Protein AF-A0A3D1ABE6-F1 (afdb_monomer)

pLDDT: mean 85.18, std 9.27, range [55.5, 94.19]

Secondary structure (DSSP, 8-state):
----------BTTBSSHHHHHHHHHTT-SS-EEESS-TT-SS-EEE----HHHHHHHHHHHHHHT-

Mean predicted aligned error: 7.97 Å

Sequence (66 aa):
MTVLLGDNIISGLGFTAEENYRNVKQGVCGLKFFADRYDIPEPFMASEIDDGRLEEAFGELVAEAS

Structure (mmCIF, N/CA/C/O backbone):
data_AF-A0A3D1ABE6-F1
#
_entry.id   AF-A0A3D1ABE6-F1
#
loop_
_atom_site.group_PDB
_atom_site.id
_atom_site.type_symbol
_atom_site.label_atom_id
_atom_site.label_alt_id
_atom_site.label_comp_id
_atom_site.label_asym_id
_atom_site.label_entity_id
_atom_site.label_seq_id
_atom_site.pdbx_PDB_ins_code
_atom_site.Cartn_x
_atom_site.Cartn_y
_atom_site.Cartn_z
_atom_site.occupancy
_atom_site.B_iso_or_equiv
_atom_site.auth_seq_id
_atom_site.auth_comp_id
_atom_site.auth_asym_id
_atom_site.auth_atom_id
_atom_site.pdbx_PDB_model_num
ATOM 1 N N . MET A 1 1 ? 20.111 17.699 15.683 1.00 55.50 1 MET A N 1
ATOM 2 C CA . MET A 1 1 ? 19.367 16.439 15.877 1.00 55.50 1 MET A CA 1
ATOM 3 C C . MET A 1 1 ? 17.994 16.637 15.269 1.00 55.50 1 MET A C 1
ATOM 5 O O . MET A 1 1 ? 17.284 17.521 15.727 1.00 55.50 1 MET A O 1
ATOM 9 N N . THR A 1 2 ? 17.674 15.907 14.204 1.00 64.19 2 THR A N 1
ATOM 10 C CA . THR A 1 2 ? 16.369 15.987 13.532 1.00 64.19 2 THR A CA 1
ATOM 11 C C . THR A 1 2 ? 15.511 14.837 14.039 1.00 64.19 2 THR A C 1
ATOM 13 O O . THR A 1 2 ? 15.946 13.691 13.981 1.00 64.19 2 THR A O 1
ATOM 16 N N . VAL A 1 3 ? 14.326 15.143 14.563 1.00 63.81 3 VAL A N 1
ATOM 17 C CA . VAL A 1 3 ? 13.343 14.160 15.040 1.00 63.81 3 VAL A CA 1
ATOM 18 C C . VAL A 1 3 ? 12.065 14.311 14.224 1.00 63.81 3 VAL A C 1
ATOM 20 O O . VAL A 1 3 ? 11.573 15.424 14.053 1.00 63.81 3 VAL A O 1
ATOM 23 N N . LEU A 1 4 ? 11.560 13.195 13.695 1.00 62.47 4 LEU A N 1
ATOM 24 C CA . LEU A 1 4 ? 10.286 13.124 12.983 1.00 62.47 4 LEU A CA 1
ATOM 25 C C . LEU A 1 4 ? 9.211 12.661 13.972 1.00 62.47 4 LEU A C 1
ATOM 27 O O . LEU A 1 4 ? 9.295 11.550 14.491 1.00 62.47 4 LEU A O 1
ATOM 31 N N . LEU A 1 5 ? 8.222 13.512 14.232 1.00 64.50 5 LEU A N 1
ATOM 32 C CA . LEU A 1 5 ? 7.046 13.185 15.040 1.00 64.50 5 LEU A CA 1
ATOM 33 C C . LEU A 1 5 ? 5.908 12.869 14.062 1.00 64.50 5 LEU A C 1
ATOM 35 O O . LEU A 1 5 ? 5.307 13.765 13.470 1.00 64.50 5 LEU A O 1
ATOM 39 N N . GLY A 1 6 ? 5.723 11.582 13.772 1.00 62.66 6 GLY A N 1
ATOM 40 C CA . GLY A 1 6 ? 4.775 11.085 12.775 1.00 62.66 6 GLY A CA 1
ATOM 41 C C . GLY A 1 6 ? 3.358 10.958 13.326 1.00 62.66 6 GLY A C 1
ATOM 42 O O . GLY A 1 6 ? 2.832 9.853 13.351 1.00 62.66 6 GLY A O 1
ATOM 43 N N . ASP A 1 7 ? 2.747 12.067 13.744 1.00 70.88 7 ASP A N 1
ATOM 44 C CA . ASP A 1 7 ? 1.441 12.036 14.431 1.00 70.88 7 ASP A CA 1
ATOM 45 C C . ASP A 1 7 ? 0.259 12.433 13.526 1.00 70.88 7 ASP A C 1
ATOM 47 O O . ASP A 1 7 ? -0.899 12.330 13.918 1.00 70.88 7 ASP A O 1
ATOM 51 N N . ASN A 1 8 ? 0.532 12.842 12.283 1.00 79.12 8 ASN A N 1
ATOM 52 C CA . ASN A 1 8 ? -0.477 13.336 11.336 1.00 79.12 8 ASN A CA 1
ATOM 53 C C . ASN A 1 8 ? -0.749 12.343 10.195 1.00 79.12 8 ASN A C 1
ATOM 55 O O . ASN A 1 8 ? -0.818 12.728 9.029 1.00 79.12 8 ASN A O 1
ATOM 59 N N . ILE A 1 9 ? -0.857 11.051 10.506 1.00 83.31 9 ILE A N 1
ATOM 60 C CA . ILE A 1 9 ? -1.210 10.035 9.508 1.00 83.31 9 ILE A CA 1
ATOM 61 C C . ILE A 1 9 ? -2.732 9.879 9.505 1.00 83.31 9 ILE A C 1
ATOM 63 O O . ILE A 1 9 ? -3.288 9.310 10.443 1.00 83.31 9 ILE A O 1
ATOM 67 N N . ILE A 1 10 ? -3.395 10.369 8.452 1.00 82.88 10 ILE A N 1
ATOM 68 C CA . ILE A 1 10 ? -4.831 10.166 8.204 1.00 82.88 10 ILE A CA 1
ATOM 69 C C . ILE A 1 10 ? -4.973 9.145 7.077 1.00 82.88 10 ILE A C 1
ATOM 71 O O . ILE A 1 10 ? -4.528 9.387 5.957 1.00 82.88 10 ILE A O 1
ATOM 75 N N . SER A 1 11 ? -5.575 7.995 7.371 1.00 85.94 11 SER A N 1
ATOM 76 C CA . SER A 1 11 ? -5.829 6.949 6.381 1.00 85.94 11 SER A CA 1
ATOM 77 C C . SER A 1 11 ? -7.032 6.098 6.785 1.00 85.94 11 SER A C 1
ATOM 79 O O . SER A 1 11 ? -7.471 6.153 7.930 1.00 85.94 11 SER A O 1
ATOM 81 N N . GLY A 1 12 ? -7.538 5.273 5.866 1.00 88.56 12 GLY A N 1
ATOM 82 C CA . GLY A 1 12 ? -8.574 4.282 6.182 1.00 88.56 12 GLY A CA 1
ATOM 83 C C . GLY A 1 12 ? -8.083 3.091 7.018 1.00 88.56 12 GLY A C 1
ATOM 84 O O . GLY A 1 12 ? -8.879 2.217 7.341 1.00 88.56 12 GLY A O 1
ATOM 85 N N . LEU A 1 13 ? -6.789 3.025 7.352 1.00 89.56 13 LEU A N 1
ATOM 86 C CA . LEU A 1 13 ? -6.189 1.908 8.084 1.00 89.56 13 LEU A CA 1
ATOM 87 C C . LEU A 1 13 ? -6.399 1.992 9.601 1.00 89.56 13 LEU A C 1
ATOM 89 O O . LEU A 1 13 ? -6.093 1.027 10.286 1.00 89.56 13 LEU A O 1
ATOM 93 N N . GLY A 1 14 ? -6.894 3.098 10.152 1.00 91.12 14 GLY A N 1
ATOM 94 C CA . GLY A 1 14 ? -7.037 3.262 11.597 1.00 91.12 14 GLY A CA 1
ATOM 95 C C . GLY A 1 14 ? -7.452 4.673 11.995 1.00 91.12 14 GLY A C 1
ATOM 96 O O . GLY A 1 14 ? -7.390 5.608 11.196 1.00 91.12 14 GLY A O 1
ATOM 97 N N . PHE A 1 15 ? -7.861 4.828 13.252 1.00 91.69 15 PHE A N 1
ATOM 98 C CA . PHE A 1 15 ? -8.349 6.094 13.803 1.00 91.69 15 PHE A CA 1
ATOM 99 C C . PHE A 1 15 ? -7.247 6.916 14.479 1.00 91.69 15 PHE A C 1
ATOM 101 O O . PHE A 1 15 ? -7.445 8.099 14.751 1.00 91.69 15 PHE A O 1
ATOM 108 N N . THR A 1 16 ? -6.078 6.318 14.729 1.00 91.00 16 THR A N 1
ATOM 109 C CA . THR A 1 16 ? -4.901 7.008 15.275 1.00 91.00 16 THR A CA 1
ATOM 110 C C . THR A 1 16 ? -3.679 6.851 14.371 1.00 91.00 16 THR A C 1
ATOM 112 O O . THR A 1 16 ? -3.569 5.895 13.600 1.00 91.00 16 THR A O 1
ATOM 115 N N . ALA A 1 17 ? -2.716 7.772 14.478 1.00 90.19 17 ALA A N 1
ATOM 116 C CA . ALA A 1 17 ? -1.458 7.672 13.738 1.00 90.19 17 ALA A CA 1
ATOM 117 C C . ALA A 1 17 ? -0.666 6.400 14.094 1.00 90.19 17 ALA A C 1
ATOM 119 O O . ALA A 1 17 ? -0.059 5.788 13.215 1.00 90.19 17 ALA A O 1
ATOM 120 N N . GLU A 1 18 ? -0.731 5.957 15.355 1.00 90.00 18 GLU A N 1
ATOM 121 C CA . GLU A 1 18 ? -0.111 4.707 15.800 1.00 90.00 18 GLU A CA 1
ATOM 122 C C . GLU A 1 18 ? -0.749 3.485 15.127 1.00 90.00 18 GLU A C 1
ATOM 124 O O . GLU A 1 18 ? -0.036 2.619 14.621 1.00 90.00 18 GLU A O 1
ATOM 129 N N . GLU A 1 19 ? -2.082 3.419 15.083 1.00 91.62 19 GLU A N 1
ATOM 130 C CA . GLU A 1 19 ? -2.803 2.350 14.383 1.00 91.62 19 GLU A CA 1
ATOM 131 C C . GLU A 1 19 ? -2.471 2.334 12.895 1.00 91.62 19 GLU A C 1
ATOM 133 O O . GLU A 1 19 ? -2.133 1.282 12.351 1.00 91.62 19 GLU A O 1
ATOM 138 N N . ASN A 1 20 ? -2.488 3.507 12.258 1.00 91.38 20 ASN A N 1
ATOM 139 C CA . ASN A 1 20 ? -2.126 3.650 10.854 1.00 91.38 20 ASN A CA 1
ATOM 140 C C . ASN A 1 20 ? -0.703 3.136 10.596 1.00 91.38 20 ASN A C 1
ATOM 142 O O . ASN A 1 20 ? -0.492 2.308 9.709 1.00 91.38 20 ASN A O 1
ATOM 146 N N . TYR A 1 21 ? 0.273 3.565 11.400 1.00 89.38 21 TYR A N 1
ATOM 147 C CA . TYR A 1 21 ? 1.658 3.119 11.264 1.00 89.38 21 TYR A CA 1
ATOM 148 C C . TYR A 1 21 ? 1.807 1.610 11.493 1.00 89.38 21 TY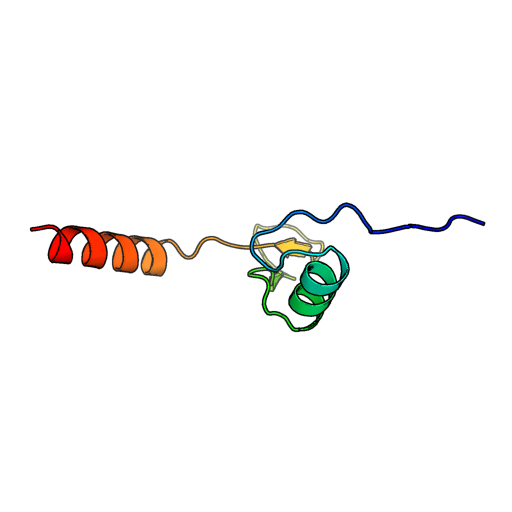R A C 1
ATOM 150 O O . TYR A 1 21 ? 2.463 0.922 10.706 1.00 89.38 21 TYR A O 1
ATOM 158 N N . ARG A 1 22 ? 1.168 1.069 12.536 1.00 91.62 22 ARG A N 1
ATOM 159 C CA . ARG A 1 22 ? 1.187 -0.366 12.843 1.00 91.62 22 ARG A CA 1
ATOM 160 C C . ARG A 1 22 ? 0.643 -1.192 11.679 1.00 91.62 22 ARG A C 1
ATOM 162 O O . ARG A 1 22 ? 1.291 -2.154 11.272 1.00 91.62 22 ARG A O 1
ATOM 169 N N . ASN A 1 23 ? -0.486 -0.784 11.106 1.00 92.31 23 ASN A N 1
ATOM 170 C CA . ASN A 1 23 ? -1.133 -1.503 10.011 1.00 92.31 23 ASN A CA 1
ATOM 171 C C . ASN A 1 23 ? -0.334 -1.418 8.706 1.00 92.31 23 ASN A C 1
ATOM 173 O O . ASN A 1 23 ? -0.228 -2.415 7.990 1.00 92.31 23 ASN A O 1
ATOM 177 N N . VAL A 1 24 ? 0.339 -0.292 8.441 1.00 89.19 24 VAL A N 1
ATOM 178 C CA . VAL A 1 24 ? 1.325 -0.202 7.350 1.00 89.19 24 VAL A CA 1
ATOM 179 C C . VAL A 1 24 ? 2.457 -1.211 7.555 1.00 89.19 24 VAL A C 1
ATOM 181 O O . VAL A 1 24 ? 2.769 -1.984 6.651 1.00 89.19 24 VAL A O 1
ATOM 184 N N . LYS A 1 25 ? 3.053 -1.260 8.753 1.00 88.62 25 LYS A N 1
ATOM 185 C CA . LYS A 1 25 ? 4.171 -2.171 9.060 1.00 88.62 25 LYS A CA 1
ATOM 186 C C . LYS A 1 25 ? 3.778 -3.649 9.011 1.00 88.62 25 LYS A C 1
ATOM 188 O O . LYS A 1 25 ? 4.635 -4.479 8.729 1.00 88.62 25 LYS A O 1
ATOM 193 N N . GLN A 1 26 ? 2.513 -3.969 9.267 1.00 92.12 26 GLN A N 1
ATOM 194 C CA . GLN A 1 26 ? 1.964 -5.322 9.162 1.00 92.12 26 GLN A CA 1
ATOM 195 C C . GLN A 1 26 ? 1.561 -5.709 7.730 1.00 92.12 26 GLN A C 1
ATOM 197 O O . GLN A 1 26 ? 1.110 -6.830 7.517 1.00 92.12 26 GLN A O 1
ATOM 202 N N . GLY A 1 27 ? 1.715 -4.814 6.747 1.00 87.69 27 GLY A N 1
ATOM 203 C CA . GLY A 1 27 ? 1.319 -5.088 5.364 1.00 87.69 27 GLY A CA 1
ATOM 204 C C . GLY A 1 27 ? -0.195 -5.067 5.141 1.00 87.69 27 GLY A C 1
ATOM 205 O O . GLY A 1 27 ? -0.667 -5.505 4.101 1.00 87.69 27 GLY A O 1
ATOM 206 N N . VAL A 1 28 ? -0.962 -4.519 6.089 1.00 88.56 28 VAL A N 1
ATOM 207 C CA . VAL A 1 28 ? -2.413 -4.284 5.956 1.00 88.56 28 VAL 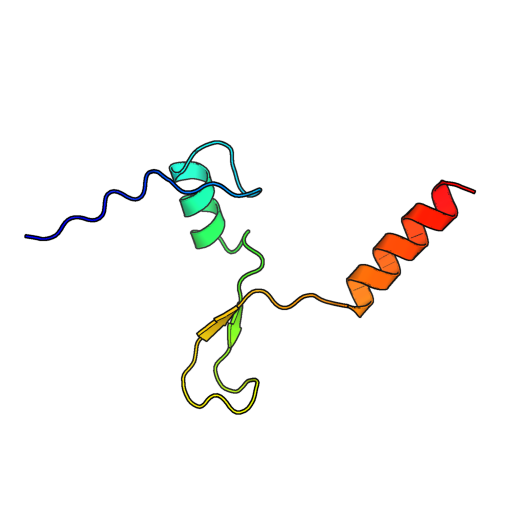A CA 1
ATOM 208 C C . VAL A 1 28 ? -2.684 -3.021 5.119 1.00 88.56 28 VAL A C 1
ATOM 210 O O . VAL A 1 28 ? -3.818 -2.593 4.943 1.00 88.56 28 VAL A O 1
ATOM 213 N N . CYS A 1 29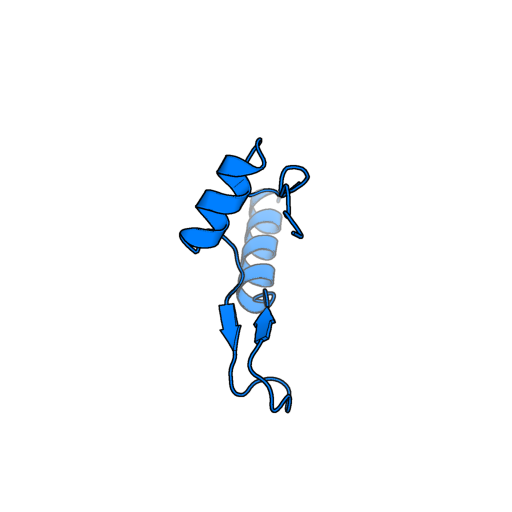 ? -1.636 -2.410 4.569 1.00 85.00 29 CYS A N 1
ATOM 214 C CA . CYS A 1 29 ? -1.734 -1.353 3.575 1.00 85.00 29 CYS A CA 1
ATOM 215 C C . CYS A 1 29 ? -1.607 -1.953 2.167 1.00 85.00 29 CYS A C 1
ATOM 217 O O . CYS A 1 29 ? -0.816 -2.865 1.955 1.00 85.00 29 CYS A O 1
ATOM 219 N N . GLY A 1 30 ? -2.347 -1.428 1.186 1.00 85.31 30 GLY A N 1
ATOM 220 C CA . GLY A 1 30 ? -2.283 -1.885 -0.214 1.00 85.31 30 GLY A CA 1
ATOM 221 C C . GLY A 1 30 ? -0.940 -1.638 -0.921 1.00 85.31 30 GLY A C 1
ATOM 222 O O . GLY A 1 30 ? -0.821 -1.905 -2.113 1.00 85.31 30 GLY A O 1
ATOM 223 N N . LEU A 1 31 ? 0.068 -1.126 -0.205 1.00 89.00 31 LEU A N 1
ATOM 224 C CA . LEU A 1 31 ? 1.395 -0.847 -0.737 1.00 89.00 31 LEU A CA 1
ATOM 225 C C . LEU A 1 31 ? 2.183 -2.143 -0.931 1.00 89.00 31 LEU A C 1
ATOM 227 O O . LEU A 1 31 ? 2.286 -2.976 -0.031 1.00 89.00 31 LEU A O 1
ATOM 231 N N . LYS A 1 32 ? 2.806 -2.270 -2.098 1.00 87.94 32 LYS A N 1
ATOM 232 C CA . LYS A 1 32 ? 3.723 -3.350 -2.449 1.00 87.94 32 LYS A CA 1
ATOM 233 C C . LYS A 1 32 ? 5.052 -2.767 -2.910 1.00 87.94 32 LYS A C 1
ATOM 235 O O . LYS A 1 32 ? 5.112 -1.646 -3.418 1.00 87.94 32 LYS A O 1
ATOM 240 N N . PHE A 1 33 ? 6.110 -3.543 -2.709 1.00 89.62 33 PHE A N 1
ATOM 241 C CA . PHE A 1 33 ? 7.444 -3.223 -3.195 1.00 89.62 33 PHE A CA 1
ATOM 242 C C . PHE A 1 33 ? 7.601 -3.715 -4.632 1.00 89.62 33 PHE A C 1
ATOM 244 O O . PHE A 1 33 ? 7.364 -4.891 -4.908 1.00 89.62 33 PHE A O 1
ATOM 251 N N . PHE A 1 34 ? 8.034 -2.825 -5.515 1.00 91.62 34 PHE A N 1
ATOM 252 C CA . PHE A 1 34 ? 8.294 -3.106 -6.919 1.00 91.62 34 PHE A CA 1
ATOM 253 C C . PHE A 1 34 ? 9.750 -2.780 -7.227 1.00 91.62 34 PHE A C 1
ATOM 255 O O . PHE A 1 34 ? 10.221 -1.709 -6.855 1.00 91.62 34 PHE A O 1
ATOM 262 N N . ALA A 1 35 ? 10.462 -3.699 -7.881 1.00 92.06 35 ALA A N 1
ATOM 263 C CA . ALA A 1 35 ? 11.880 -3.529 -8.207 1.00 92.06 35 ALA A CA 1
ATOM 264 C C . ALA A 1 35 ? 12.145 -3.315 -9.703 1.00 92.06 35 ALA A C 1
ATOM 266 O O . ALA A 1 35 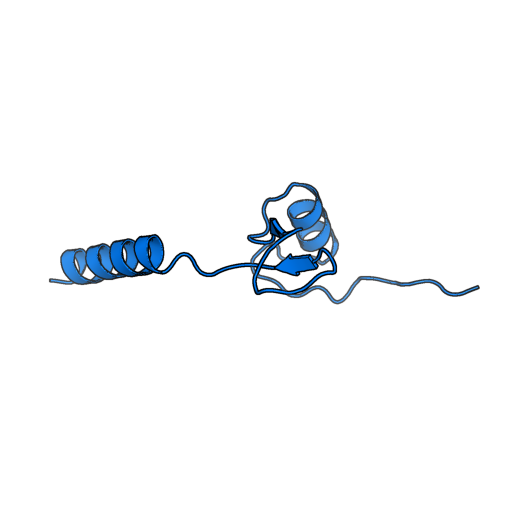? 13.194 -2.799 -10.065 1.00 92.06 35 ALA A O 1
ATOM 267 N N . ASP A 1 36 ? 11.210 -3.725 -10.555 1.00 87.56 36 ASP A N 1
ATOM 268 C CA . ASP A 1 36 ? 11.374 -3.843 -12.003 1.00 87.56 36 ASP A CA 1
ATOM 269 C C . ASP A 1 36 ? 10.062 -3.515 -12.740 1.00 87.56 36 ASP A C 1
ATOM 271 O O . ASP A 1 36 ? 9.610 -4.229 -13.636 1.00 87.56 36 ASP A O 1
ATOM 275 N N . ARG A 1 37 ? 9.406 -2.424 -12.333 1.00 87.12 37 ARG A N 1
ATOM 276 C CA . ARG A 1 37 ? 8.076 -2.029 -12.819 1.00 87.12 37 ARG A CA 1
ATOM 277 C C . ARG A 1 37 ? 8.130 -0.653 -13.487 1.00 87.12 37 ARG A C 1
ATOM 279 O O . ARG A 1 37 ? 8.894 0.211 -13.072 1.00 87.12 37 ARG A O 1
ATOM 286 N N . TYR A 1 38 ? 7.293 -0.447 -14.505 1.00 87.00 38 TYR A N 1
ATOM 287 C CA . TYR A 1 38 ? 7.132 0.824 -15.235 1.00 87.00 38 TYR A CA 1
ATOM 288 C C . TYR A 1 38 ? 8.406 1.406 -15.864 1.00 87.00 38 TYR A C 1
ATOM 290 O O . TYR A 1 38 ? 8.482 2.613 -16.069 1.00 87.00 38 TYR A O 1
ATOM 298 N N . ASP A 1 39 ? 9.388 0.559 -16.185 1.00 89.75 39 ASP A N 1
ATOM 299 C CA . ASP A 1 39 ? 10.683 0.998 -16.733 1.00 89.75 39 ASP A CA 1
ATOM 300 C C . ASP A 1 39 ? 11.427 1.978 -15.794 1.00 89.75 39 ASP A C 1
ATOM 302 O O . ASP A 1 39 ? 12.285 2.753 -16.214 1.00 89.75 39 ASP A O 1
ATOM 306 N N . ILE A 1 40 ? 11.081 1.948 -14.497 1.00 89.44 40 ILE A N 1
ATOM 307 C CA . ILE A 1 40 ? 11.745 2.714 -13.445 1.00 89.44 40 ILE A CA 1
ATOM 308 C C . ILE A 1 40 ? 12.886 1.845 -12.899 1.00 89.44 40 ILE A C 1
ATOM 310 O O . ILE A 1 40 ? 12.624 0.741 -12.415 1.00 89.44 40 ILE A O 1
ATOM 314 N N . PRO A 1 41 ? 14.145 2.308 -12.978 1.00 87.50 41 PRO A N 1
ATOM 315 C CA . PRO A 1 41 ? 15.289 1.503 -12.567 1.00 87.50 41 PRO A CA 1
ATOM 316 C C . PRO A 1 41 ? 15.421 1.395 -11.043 1.00 87.50 41 PRO A C 1
ATOM 318 O O . PRO A 1 41 ? 16.002 0.430 -10.545 1.00 87.50 41 PRO A O 1
ATOM 321 N N . GLU A 1 42 ? 14.906 2.365 -10.287 1.00 94.19 42 GLU A N 1
ATOM 322 C CA . GLU A 1 42 ? 14.909 2.319 -8.831 1.00 94.19 42 GLU A CA 1
ATOM 323 C C . GLU A 1 42 ? 13.683 1.589 -8.265 1.00 94.19 42 GLU A C 1
ATOM 325 O O . GLU A 1 42 ? 12.550 1.865 -8.666 1.00 94.19 42 GLU A O 1
ATOM 330 N N . PRO A 1 43 ? 13.871 0.721 -7.257 1.00 92.38 43 PRO A N 1
ATOM 331 C CA . PRO A 1 43 ? 12.751 0.101 -6.580 1.00 92.38 43 PRO A CA 1
ATOM 332 C C . PRO A 1 43 ? 11.919 1.124 -5.798 1.00 92.38 43 PRO A C 1
ATOM 334 O O . PRO A 1 43 ? 12.459 2.018 -5.140 1.00 92.38 43 PRO A O 1
ATOM 337 N N . PHE A 1 44 ? 10.600 0.945 -5.790 1.00 91.81 44 PHE A N 1
ATOM 338 C CA . PHE A 1 44 ? 9.667 1.853 -5.126 1.00 91.81 44 PHE A CA 1
ATOM 339 C C . PHE A 1 44 ? 8.509 1.111 -4.445 1.00 91.81 44 PHE A C 1
ATOM 341 O O . PHE A 1 44 ? 8.228 -0.057 -4.710 1.00 91.81 44 PHE A O 1
ATOM 348 N N . MET A 1 45 ? 7.837 1.811 -3.528 1.00 89.50 45 MET A N 1
ATOM 349 C CA . MET A 1 45 ? 6.600 1.352 -2.895 1.00 89.50 45 MET A CA 1
ATOM 350 C C . MET A 1 45 ? 5.410 2.014 -3.584 1.00 89.50 45 MET A C 1
ATOM 352 O O . MET A 1 45 ? 5.351 3.242 -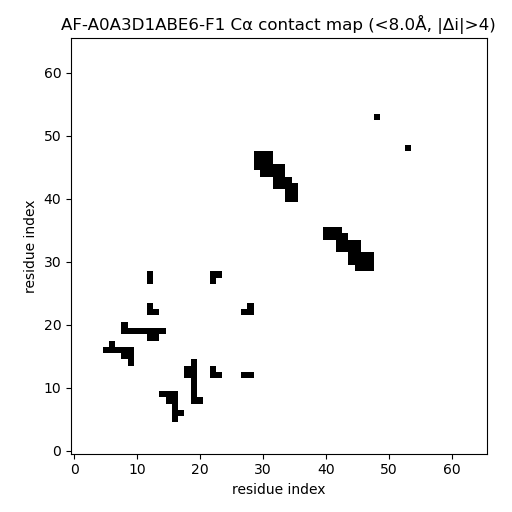3.642 1.00 89.50 45 MET A O 1
ATOM 356 N N . ALA A 1 46 ? 4.447 1.228 -4.059 1.00 89.06 46 ALA A N 1
ATOM 357 C CA . ALA A 1 46 ? 3.215 1.751 -4.644 1.00 89.06 46 ALA A CA 1
ATOM 358 C C . ALA A 1 46 ? 2.007 0.878 -4.306 1.00 89.06 46 ALA A C 1
ATOM 360 O O . ALA A 1 46 ? 2.138 -0.309 -4.019 1.00 89.06 46 ALA A O 1
ATOM 361 N N . SER A 1 47 ? 0.823 1.483 -4.346 1.00 87.25 47 SER A N 1
ATOM 362 C CA . SER A 1 47 ? -0.456 0.777 -4.300 1.00 87.25 47 SER A CA 1
ATOM 363 C C . SER A 1 47 ? -1.018 0.786 -5.714 1.00 87.25 47 SER A C 1
ATOM 365 O O . SER A 1 47 ? -1.529 1.813 -6.155 1.00 87.25 47 SER A O 1
ATOM 367 N N . GLU A 1 48 ? -0.888 -0.326 -6.433 1.00 85.56 48 GLU A N 1
ATOM 368 C CA . GLU A 1 48 ? -1.529 -0.486 -7.741 1.00 85.56 48 GLU A CA 1
ATOM 369 C C . GLU A 1 48 ? -3.018 -0.798 -7.538 1.00 85.56 48 GLU A C 1
ATOM 371 O O . GLU A 1 48 ? -3.383 -1.563 -6.639 1.00 85.56 48 GLU A O 1
ATOM 376 N N . ILE A 1 49 ? -3.876 -0.185 -8.355 1.00 82.50 49 ILE A N 1
ATOM 377 C CA . ILE A 1 49 ? -5.291 -0.550 -8.427 1.00 82.50 49 ILE A CA 1
ATOM 378 C C . ILE A 1 49 ? -5.378 -1.845 -9.237 1.00 82.50 49 ILE A C 1
ATOM 380 O O . ILE A 1 49 ? -4.810 -1.947 -10.320 1.00 82.50 49 ILE A O 1
ATOM 384 N N . ASP A 1 50 ? -6.053 -2.846 -8.680 1.00 83.44 50 ASP A N 1
ATOM 385 C CA . ASP A 1 50 ? -6.372 -4.080 -9.392 1.00 83.44 50 ASP A CA 1
ATOM 386 C C . ASP A 1 50 ? -7.688 -3.868 -10.142 1.00 83.44 50 ASP A C 1
ATOM 388 O O . ASP A 1 50 ? -8.765 -4.046 -9.572 1.00 83.44 50 ASP A O 1
ATOM 392 N N . ASP A 1 51 ? -7.591 -3.412 -11.392 1.00 83.88 51 ASP A N 1
ATOM 393 C CA . ASP A 1 51 ? -8.751 -3.041 -12.208 1.00 83.88 51 ASP A CA 1
ATOM 394 C C . ASP A 1 51 ? -9.721 -4.214 -12.399 1.00 83.88 51 ASP A C 1
ATOM 396 O O . ASP A 1 51 ? -10.930 -4.026 -12.314 1.00 83.88 51 ASP A O 1
ATOM 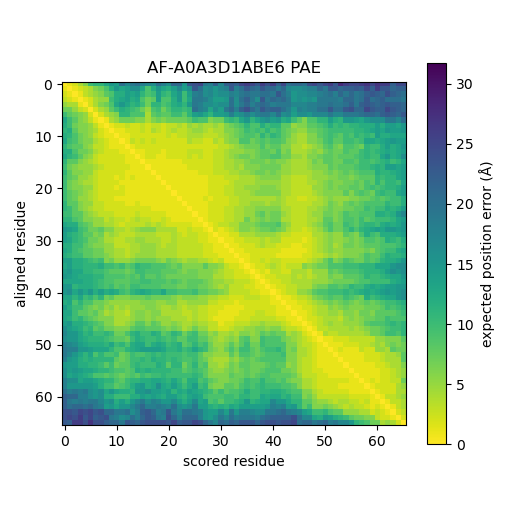400 N N . GLY A 1 52 ? -9.213 -5.440 -12.568 1.00 86.56 52 GLY A N 1
ATOM 401 C CA . GLY A 1 52 ? -10.060 -6.623 -12.747 1.00 86.56 52 GLY A CA 1
ATOM 402 C C . GLY A 1 52 ? -10.881 -6.934 -11.497 1.00 86.56 52 GLY A C 1
ATOM 403 O O . GLY A 1 52 ? -12.092 -7.135 -11.573 1.00 86.56 52 GLY A O 1
ATOM 404 N N . ARG A 1 53 ? -10.239 -6.900 -10.325 1.00 84.94 53 ARG A N 1
ATOM 405 C CA . ARG A 1 53 ? -10.929 -7.076 -9.041 1.00 84.94 53 ARG A CA 1
ATOM 406 C C . ARG A 1 53 ? -11.865 -5.905 -8.721 1.00 84.94 53 ARG A C 1
ATOM 408 O O . ARG A 1 53 ? -12.874 -6.085 -8.040 1.00 84.94 53 ARG A O 1
ATOM 415 N N . LEU A 1 54 ? -11.527 -4.700 -9.176 1.00 87.56 54 LEU A N 1
ATOM 416 C CA . LEU A 1 54 ? -12.361 -3.513 -9.018 1.00 87.56 54 LEU A CA 1
ATOM 417 C C . LEU A 1 54 ? -13.641 -3.622 -9.858 1.00 87.56 54 LEU A C 1
ATOM 419 O O . LEU A 1 54 ? -14.729 -3.378 -9.341 1.00 87.56 54 LEU A O 1
ATOM 423 N N . GLU A 1 55 ? -13.516 -4.015 -11.126 1.00 92.38 55 GLU A N 1
ATOM 424 C CA . GLU A 1 55 ? -14.644 -4.250 -12.032 1.00 92.38 55 GLU A CA 1
ATOM 425 C C . GLU A 1 55 ? -15.572 -5.356 -11.515 1.00 92.38 55 GLU A C 1
ATOM 427 O O . GLU A 1 55 ? -16.789 -5.172 -11.519 1.00 92.38 55 GLU A O 1
ATOM 432 N N . GLU A 1 56 ? -15.014 -6.462 -11.010 1.00 92.81 56 GLU A N 1
ATOM 433 C CA . GLU A 1 56 ? -15.776 -7.548 -10.378 1.00 92.81 56 GLU A CA 1
ATOM 434 C C . GLU A 1 56 ? -16.612 -7.033 -9.197 1.00 92.81 56 GLU A C 1
ATOM 436 O O . GLU A 1 56 ? -17.835 -7.184 -9.189 1.00 92.81 56 GLU A O 1
ATOM 441 N N . ALA A 1 57 ? -15.978 -6.338 -8.248 1.00 89.69 57 ALA A N 1
ATOM 442 C CA . ALA A 1 57 ? -16.655 -5.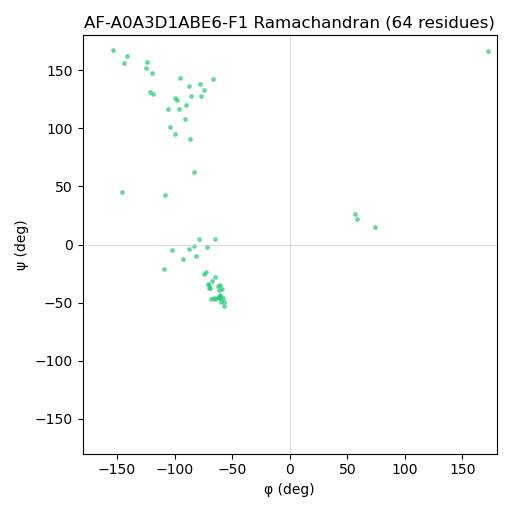812 -7.065 1.00 89.69 57 ALA A CA 1
ATOM 443 C C . ALA A 1 57 ? -17.764 -4.801 -7.409 1.00 89.69 57 ALA A C 1
ATOM 445 O O . ALA A 1 57 ? -18.827 -4.798 -6.787 1.00 89.69 57 ALA A O 1
ATOM 446 N N . PHE A 1 58 ? -17.549 -3.937 -8.407 1.00 92.88 58 PHE A N 1
ATOM 447 C CA . PHE A 1 58 ? -18.600 -3.023 -8.860 1.00 92.88 58 PHE A CA 1
ATOM 448 C C . PHE A 1 58 ? -19.729 -3.746 -9.600 1.00 92.88 58 PHE A C 1
ATOM 450 O O . PHE A 1 58 ? -20.885 -3.343 -9.466 1.00 92.88 58 PHE A O 1
ATOM 457 N N . GLY A 1 59 ? -19.426 -4.813 -10.342 1.00 93.88 59 GLY A N 1
ATOM 458 C CA . GLY A 1 59 ? -20.430 -5.659 -10.982 1.00 93.88 59 GLY A CA 1
ATOM 459 C C . GLY A 1 59 ? -21.379 -6.309 -9.972 1.00 93.88 59 GLY A C 1
ATOM 460 O O . GLY A 1 59 ? -22.595 -6.266 -10.164 1.00 93.88 59 GLY A O 1
ATOM 461 N N . GLU A 1 60 ? -20.843 -6.842 -8.871 1.00 93.06 60 GLU A N 1
ATOM 462 C CA . GLU A 1 60 ? -21.631 -7.443 -7.783 1.00 93.06 60 GLU A CA 1
ATOM 463 C C . GLU A 1 60 ? -22.581 -6.430 -7.129 1.00 93.06 60 GLU A C 1
ATOM 465 O O . GLU A 1 60 ? -23.774 -6.695 -6.988 1.00 93.06 60 GLU A O 1
ATOM 470 N N . LEU A 1 61 ? -22.089 -5.227 -6.820 1.00 90.69 61 LEU A N 1
ATOM 471 C CA . LEU A 1 61 ? -22.902 -4.164 -6.216 1.00 90.69 61 LEU A CA 1
ATOM 472 C C . LEU A 1 61 ? -24.066 -3.717 -7.113 1.00 90.69 61 LEU A C 1
ATOM 474 O O . LEU A 1 61 ? -25.144 -3.392 -6.618 1.00 90.69 61 LEU A O 1
ATOM 478 N N . VAL A 1 62 ? -23.865 -3.690 -8.434 1.00 87.19 62 VAL A N 1
ATOM 479 C CA . VAL A 1 62 ? -24.932 -3.361 -9.394 1.00 87.19 62 VAL A CA 1
ATOM 480 C C . VAL A 1 62 ? -25.971 -4.484 -9.469 1.00 87.19 62 VAL A C 1
ATOM 482 O O . VAL A 1 62 ? -27.167 -4.204 -9.583 1.00 87.19 62 VAL A O 1
ATOM 485 N N . ALA A 1 63 ? -25.534 -5.741 -9.379 1.00 80.31 63 ALA A N 1
ATOM 486 C CA . ALA A 1 63 ? -26.418 -6.902 -9.398 1.00 80.31 63 ALA A CA 1
ATOM 487 C C . ALA A 1 63 ? -27.278 -7.013 -8.127 1.00 80.31 63 ALA A C 1
ATOM 489 O O . ALA A 1 63 ? -28.446 -7.368 -8.228 1.00 80.31 63 ALA A O 1
ATOM 490 N N . GLU A 1 64 ? -26.742 -6.671 -6.952 1.00 81.81 64 GLU A N 1
ATOM 491 C CA . GLU A 1 64 ? -27.496 -6.656 -5.686 1.00 81.81 64 GLU A CA 1
ATOM 492 C C . GLU A 1 64 ? -28.501 -5.497 -5.581 1.00 81.81 64 GLU A C 1
ATOM 494 O O . GLU A 1 64 ? -29.467 -5.571 -4.820 1.00 81.81 64 GLU A O 1
ATOM 499 N N . ALA A 1 65 ? -28.277 -4.418 -6.333 1.00 71.38 65 ALA A N 1
ATOM 500 C CA . ALA A 1 65 ? -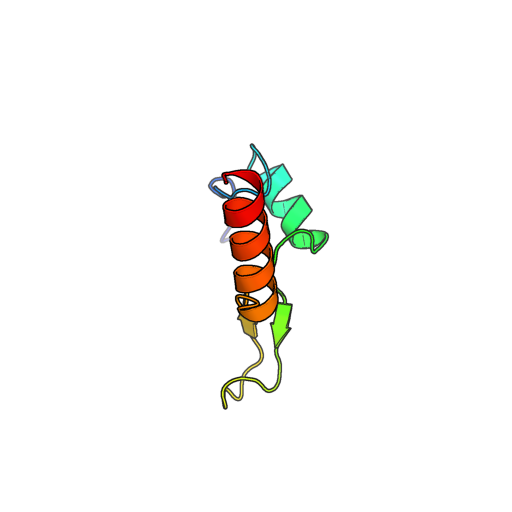29.144 -3.243 -6.362 1.00 71.38 65 ALA A CA 1
ATOM 501 C C . ALA A 1 65 ? -30.300 -3.339 -7.381 1.00 71.38 65 ALA A C 1
ATOM 503 O O . ALA A 1 65 ? -31.113 -2.411 -7.448 1.00 71.38 65 ALA A O 1
ATOM 504 N N . SER A 1 66 ? -30.358 -4.417 -8.175 1.00 58.66 66 SER A N 1
ATOM 505 C CA . SER A 1 66 ? -31.369 -4.670 -9.218 1.00 58.66 66 SER A CA 1
ATOM 506 C C . SER A 1 66 ? -32.425 -5.674 -8.760 1.00 58.66 66 SER A C 1
ATOM 508 O O . SER A 1 66 ? -33.610 -5.464 -9.106 1.00 58.66 66 SER A O 1
#

Foldseek 3Di: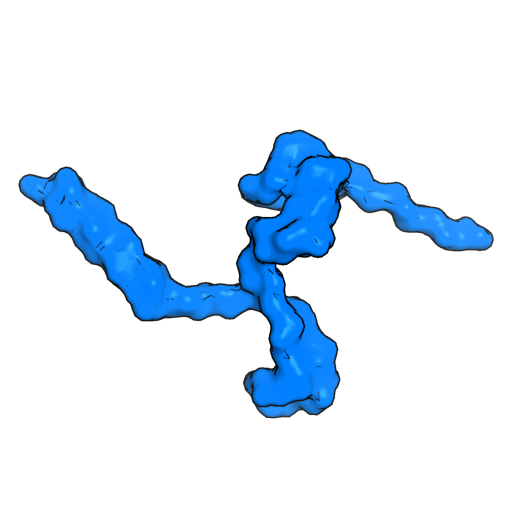
DDDDDQFPDDDPQDDTSVSVVVCVVVVVDLWDWDCCPPNDNHIDIDRDDPVVVVVVVVVVVVVVVD

Radius of gyration: 16.99 Å; Cα contacts (8 Å, |Δi|>4): 54; chains: 1; bounding box: 51×24×33 Å

Solvent-accessible surface area (backbone atoms only — not comparable to full-atom values): 4277 Å² total; per-residue (Å²): 138,90,81,87,83,76,68,85,56,84,56,96,65,38,96,40,26,65,45,32,53,52,32,47,76,69,58,74,38,77,58,42,84,41,61,82,52,93,90,38,85,68,61,47,77,47,62,78,83,58,61,69,64,49,52,50,53,53,50,53,57,56,60,76,73,107

Nearest PDB structures (foldseek):
  6y2c-assembly1_A  TM=2.610E-01  e=3.709E+00  Homo sapiens
  5hs5-assembly1_B  TM=3.355E-01  e=9.738E+00  Staphylococcus aureus subsp. aureus USA300